Protein AF-J9DKS3-F1 (afdb_monomer)

Mean predicted aligned error: 8.55 Å

Secondary structure (DSSP, 8-state):
-HHHHHHHHHHHHHHHHHHHHHHHHGGGG-TT--SS-HHHHHHHHHHHHHHHHHTT---HHHHHHHHHHHHHHHHHHHHS--

Organism: Wuchereria bancrofti (NCBI:txid6293)

Sequence (82 aa):
MMKAASVFRYQRLYADMEGFIRERIGKYLDDSFDQFDHFTKALICLNSAEVYRKVGAVYEFSHRLSLFSSFHSSQISLIFPL

Nearest PDB structures (foldseek):
  7qoc-assembly1_B  TM=5.242E-01  e=4.005E+00  Corynebacterium glutamicum ATCC 13032
  4bd7-assembly2_D  TM=3.934E-01  e=8.648E+00  Homo sapiens

Foldseek 3Di:
DVPVVVVVVLVVVVVVLVVCCCVPLVCLLDPVDDPDDLQVNLVSLVVSLVVCVVSVHDDPSSVSSPVSNVVVVVVVCVVDVD

Radius of gyration: 15.76 Å; Cα contacts (8 Å, |Δi|>4): 45; chains: 1; bounding box: 42×25×45 Å

pLDDT: mean 77.66, std 14.1, range [38.62, 93.19]

Solvent-accessible surface area (backbone atoms only — not comparable to full-atom values): 4663 Å² total; per-residue (Å²): 129,65,66,63,60,53,51,54,50,53,53,48,55,49,52,55,50,51,51,49,46,51,71,71,49,46,56,54,78,40,82,85,50,74,94,54,58,72,68,60,31,22,51,54,30,37,58,54,24,49,53,35,58,74,73,72,50,89,50,76,66,41,50,52,25,42,50,53,21,51,56,49,52,55,51,49,49,70,77,54,70,128

Structure (mmCIF, N/CA/C/O backbone):
data_AF-J9DKS3-F1
#
_entry.id   AF-J9DKS3-F1
#
loop_
_atom_site.group_PDB
_atom_site.id
_atom_site.type_symbol
_atom_site.label_atom_id
_atom_site.label_alt_id
_atom_site.label_comp_id
_atom_site.label_asym_id
_atom_site.label_entity_id
_atom_site.label_seq_id
_atom_site.pdbx_PDB_ins_code
_atom_site.Cartn_x
_atom_site.Cartn_y
_atom_site.Cartn_z
_atom_site.occupancy
_atom_site.B_iso_or_equiv
_atom_site.auth_seq_id
_atom_site.auth_comp_id
_atom_site.auth_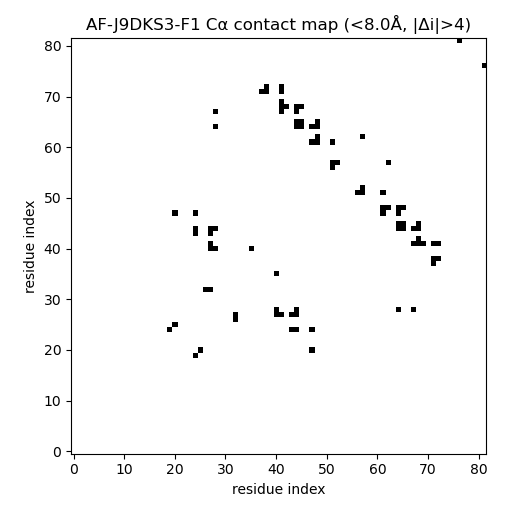asym_id
_atom_site.auth_atom_id
_atom_site.pdbx_PDB_model_num
ATOM 1 N N . MET A 1 1 ? -19.523 1.601 27.432 1.00 55.06 1 MET A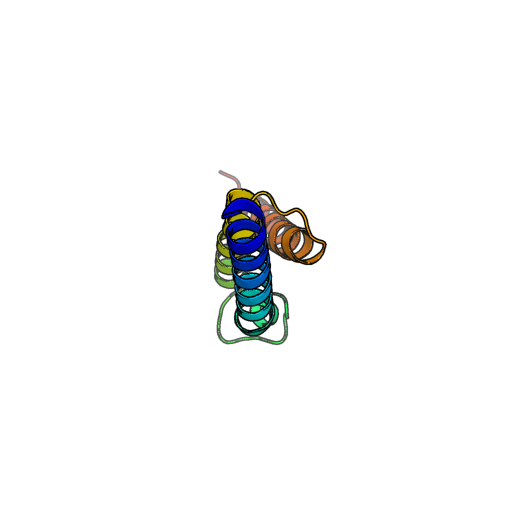 N 1
ATOM 2 C CA . MET A 1 1 ? -19.393 0.428 26.532 1.00 55.06 1 MET A CA 1
ATOM 3 C C . MET A 1 1 ? -19.142 0.760 25.045 1.00 55.06 1 MET A C 1
ATOM 5 O O . MET A 1 1 ? -19.050 -0.160 24.250 1.00 55.06 1 MET A O 1
ATOM 9 N N . MET A 1 2 ? -18.895 2.016 24.637 1.00 60.41 2 MET A N 1
ATOM 10 C CA . MET A 1 2 ? -18.597 2.360 23.225 1.00 60.41 2 MET A CA 1
ATOM 11 C C . MET A 1 2 ? -17.181 2.003 22.734 1.00 60.41 2 MET A C 1
ATOM 13 O O . MET A 1 2 ? -16.949 1.957 21.531 1.00 60.41 2 MET A O 1
ATOM 17 N N . LYS A 1 3 ? -16.232 1.746 23.643 1.00 74.69 3 LYS A N 1
ATOM 18 C CA . LYS A 1 3 ? -14.804 1.618 23.304 1.00 74.69 3 LYS A CA 1
ATOM 19 C C . LYS A 1 3 ? -14.466 0.321 22.556 1.00 74.69 3 LYS A C 1
ATOM 21 O O . LYS A 1 3 ? -13.613 0.332 21.684 1.00 74.69 3 LYS A O 1
ATOM 26 N N . ALA A 1 4 ? -15.150 -0.785 22.860 1.00 81.44 4 ALA A N 1
ATOM 27 C CA . ALA A 1 4 ? -14.923 -2.056 22.167 1.00 81.44 4 ALA A CA 1
ATOM 28 C C . ALA A 1 4 ? -15.465 -2.023 20.728 1.00 81.44 4 ALA A C 1
ATOM 30 O O . ALA A 1 4 ? -14.774 -2.422 19.797 1.00 81.44 4 ALA A O 1
ATOM 31 N N . ALA A 1 5 ? -16.669 -1.471 20.537 1.00 81.56 5 ALA A N 1
ATOM 32 C CA . ALA A 1 5 ? -17.276 -1.323 19.216 1.00 81.56 5 ALA A CA 1
ATOM 33 C C . ALA A 1 5 ? -16.479 -0.365 18.312 1.00 81.56 5 ALA A C 1
ATOM 35 O O . ALA A 1 5 ? -16.300 -0.648 17.128 1.00 81.56 5 ALA A O 1
ATOM 36 N N . SER A 1 6 ? -15.959 0.743 18.859 1.00 80.25 6 SER A N 1
ATOM 37 C CA . SER A 1 6 ? -15.104 1.655 18.093 1.00 80.25 6 SER A CA 1
ATOM 38 C C . SER A 1 6 ? -13.774 1.007 17.710 1.00 80.25 6 SER A C 1
ATOM 40 O O . SER A 1 6 ? -13.380 1.099 16.551 1.00 80.25 6 SER A O 1
ATOM 42 N N . VAL A 1 7 ? -13.118 0.291 18.630 1.00 84.00 7 VAL A N 1
ATOM 43 C CA . VAL A 1 7 ? -11.882 -0.457 18.340 1.00 84.00 7 VAL A CA 1
ATOM 44 C C . VAL A 1 7 ? -12.111 -1.508 17.254 1.00 84.00 7 VAL A C 1
ATOM 46 O O . VAL A 1 7 ? -11.359 -1.543 16.283 1.00 84.00 7 VAL A O 1
ATOM 49 N N . PHE A 1 8 ? -13.179 -2.303 17.357 1.00 84.06 8 PHE A N 1
ATOM 50 C CA . PHE A 1 8 ? -13.515 -3.311 16.350 1.00 84.06 8 PHE A CA 1
ATOM 51 C C . PHE A 1 8 ? -13.772 -2.687 14.970 1.00 84.06 8 PHE A C 1
ATOM 53 O O . PHE A 1 8 ? -13.321 -3.200 13.946 1.00 84.06 8 PHE A O 1
ATOM 60 N N . ARG A 1 9 ? -14.440 -1.527 14.929 1.00 84.88 9 ARG A N 1
ATOM 61 C CA . ARG A 1 9 ? -14.638 -0.767 13.688 1.00 84.88 9 ARG A CA 1
ATOM 62 C C . ARG A 1 9 ? -13.310 -0.314 13.078 1.00 84.88 9 ARG A C 1
ATOM 64 O O . ARG A 1 9 ? -13.136 -0.470 11.874 1.00 84.88 9 ARG A O 1
ATOM 71 N N . TYR A 1 10 ? -12.385 0.227 13.873 1.00 84.94 10 TYR A N 1
ATOM 72 C CA . TYR A 1 10 ? -11.072 0.647 13.368 1.00 84.94 10 TYR A CA 1
ATOM 73 C C . TYR A 1 10 ? -10.243 -0.532 12.849 1.00 84.94 10 TYR A C 1
ATOM 75 O O . TYR A 1 10 ? -9.621 -0.409 11.800 1.00 84.94 10 TYR A O 1
ATOM 83 N N . GLN A 1 11 ? -10.288 -1.683 13.524 1.00 85.12 11 GLN A N 1
ATOM 84 C CA . GLN A 1 11 ? -9.630 -2.907 13.056 1.00 85.12 11 GLN A CA 1
ATOM 85 C C . GLN A 1 11 ? -10.189 -3.381 11.713 1.00 85.12 11 GLN A C 1
ATOM 87 O O . GLN A 1 11 ? -9.425 -3.716 10.813 1.00 85.12 11 GLN A O 1
ATOM 92 N N . ARG A 1 12 ? -11.517 -3.364 11.551 1.00 87.94 12 ARG A N 1
ATOM 93 C CA . ARG A 1 12 ? -12.155 -3.731 10.284 1.00 87.94 12 ARG A CA 1
ATOM 94 C C . ARG A 1 12 ? -11.777 -2.773 9.156 1.00 87.94 12 ARG A C 1
ATOM 96 O O . ARG A 1 12 ? -11.367 -3.228 8.100 1.00 87.94 12 ARG A O 1
ATOM 103 N N . LEU A 1 13 ? -11.837 -1.464 9.406 1.00 87.75 13 LEU A N 1
ATOM 104 C CA . LEU A 1 13 ? -11.417 -0.455 8.429 1.00 87.75 13 LEU A CA 1
ATOM 105 C C . LEU A 1 13 ? -9.945 -0.618 8.027 1.00 87.75 13 LEU A C 1
ATOM 107 O O . LEU A 1 13 ? -9.607 -0.423 6.863 1.00 87.75 13 LEU A O 1
ATOM 111 N N . TYR A 1 14 ? -9.078 -0.994 8.971 1.00 86.25 14 TYR A N 1
ATOM 112 C CA . TYR A 1 14 ? -7.681 -1.300 8.679 1.00 86.25 14 TYR A CA 1
ATOM 113 C C . TYR A 1 14 ? -7.536 -2.535 7.781 1.00 86.25 14 TYR A C 1
ATOM 115 O O . TYR A 1 14 ? -6.818 -2.476 6.786 1.00 86.25 14 TYR A O 1
ATOM 123 N N . ALA A 1 15 ? -8.237 -3.627 8.094 1.00 87.44 15 ALA A N 1
ATOM 124 C CA . ALA A 1 15 ? -8.215 -4.843 7.282 1.00 87.44 15 ALA A CA 1
ATOM 125 C C . ALA A 1 15 ? -8.746 -4.594 5.859 1.00 87.44 15 ALA A C 1
ATOM 127 O O . ALA A 1 15 ? -8.138 -5.038 4.887 1.00 87.44 15 ALA A O 1
ATOM 128 N N . ASP A 1 16 ? -9.832 -3.826 5.733 1.00 90.69 16 ASP A N 1
ATOM 129 C CA . ASP A 1 16 ? -10.414 -3.450 4.442 1.00 90.69 16 ASP A CA 1
ATOM 130 C C . ASP A 1 16 ? -9.429 -2.592 3.622 1.00 90.69 16 ASP A C 1
ATOM 132 O O . ASP A 1 16 ? -9.224 -2.832 2.430 1.00 90.69 16 ASP A O 1
ATOM 136 N N . MET A 1 17 ? -8.762 -1.626 4.266 1.00 89.25 17 MET A N 1
ATOM 137 C CA . MET A 1 17 ? -7.705 -0.819 3.648 1.00 89.25 17 MET A CA 1
ATOM 138 C C . MET A 1 17 ? -6.530 -1.690 3.185 1.00 89.25 17 MET A C 1
ATOM 140 O O . MET A 1 17 ? -6.065 -1.537 2.056 1.00 89.25 17 MET A O 1
ATOM 144 N N . GLU A 1 18 ? -6.041 -2.603 4.028 1.00 87.69 18 GLU A N 1
ATOM 145 C CA . GLU A 1 18 ? -4.924 -3.482 3.679 1.00 87.69 18 GLU A CA 1
ATOM 146 C C . GLU A 1 18 ? -5.272 -4.379 2.485 1.00 87.69 18 GLU A C 1
ATOM 148 O O . GLU A 1 18 ? -4.480 -4.480 1.544 1.00 87.69 18 GLU A O 1
ATOM 153 N N . GLY A 1 19 ? -6.465 -4.981 2.494 1.00 90.19 19 GLY A N 1
ATOM 154 C CA . GLY A 1 19 ? -6.968 -5.793 1.389 1.00 90.19 19 GLY A CA 1
ATOM 155 C C . GLY A 1 19 ? -7.019 -5.005 0.082 1.00 90.19 19 GLY A C 1
ATOM 156 O O . GLY A 1 19 ? -6.478 -5.453 -0.929 1.00 90.19 19 GLY A O 1
ATOM 157 N N . PHE A 1 20 ? -7.569 -3.788 0.123 1.00 90.50 20 PHE A N 1
ATOM 158 C CA . PHE A 1 20 ? -7.638 -2.910 -1.042 1.00 90.50 20 PHE A CA 1
ATOM 159 C C . PHE A 1 20 ? -6.252 -2.576 -1.607 1.00 90.50 20 PHE A C 1
ATOM 161 O O . PHE A 1 20 ? -6.031 -2.701 -2.814 1.00 90.50 20 PHE A O 1
ATOM 168 N N . ILE A 1 21 ? -5.300 -2.168 -0.758 1.00 89.88 21 ILE A N 1
ATOM 169 C CA . ILE A 1 21 ? -3.958 -1.801 -1.228 1.00 89.88 21 ILE A CA 1
ATOM 170 C C . ILE A 1 21 ? -3.250 -3.037 -1.800 1.00 89.88 21 ILE A C 1
ATOM 172 O O . ILE A 1 21 ? -2.665 -2.956 -2.878 1.00 89.88 21 ILE A O 1
ATOM 176 N N . ARG A 1 22 ? -3.342 -4.204 -1.155 1.00 88.69 22 ARG A N 1
ATOM 177 C CA . ARG A 1 22 ? -2.743 -5.443 -1.680 1.00 88.69 22 ARG A CA 1
ATOM 178 C C . ARG A 1 22 ? -3.304 -5.827 -3.048 1.00 88.69 22 ARG A C 1
ATOM 180 O O . ARG A 1 22 ? -2.524 -6.107 -3.954 1.00 88.69 22 ARG A O 1
ATOM 187 N N . GLU A 1 23 ? -4.623 -5.795 -3.211 1.00 91.56 23 GLU A N 1
ATOM 188 C CA . GLU A 1 23 ? -5.291 -6.167 -4.462 1.00 91.56 23 GLU A CA 1
ATOM 189 C C . GLU A 1 23 ? -4.992 -5.174 -5.596 1.00 91.56 23 GLU A C 1
ATOM 191 O O . GLU A 1 23 ? -4.726 -5.566 -6.731 1.00 91.56 23 GLU A O 1
ATOM 196 N N . ARG A 1 24 ? -5.036 -3.869 -5.304 1.00 91.06 24 ARG A N 1
ATOM 197 C CA . ARG A 1 24 ? -5.004 -2.823 -6.339 1.00 91.06 24 ARG A CA 1
ATOM 198 C C . ARG A 1 24 ? -3.616 -2.282 -6.627 1.00 91.06 24 ARG A C 1
ATOM 200 O O . ARG A 1 24 ? -3.353 -1.895 -7.766 1.00 91.06 24 ARG A O 1
ATOM 207 N N . ILE A 1 25 ? -2.754 -2.245 -5.616 1.00 91.00 25 ILE A N 1
ATOM 208 C CA . ILE A 1 25 ? -1.410 -1.666 -5.699 1.00 91.00 25 ILE A CA 1
ATOM 209 C C . ILE A 1 25 ? -0.341 -2.752 -5.821 1.00 91.00 25 ILE A C 1
ATOM 211 O O . ILE A 1 25 ? 0.689 -2.510 -6.442 1.00 91.00 25 ILE A O 1
ATOM 215 N N . GLY A 1 26 ? -0.591 -3.966 -5.315 1.00 87.06 26 GLY A N 1
ATOM 216 C CA . GLY A 1 26 ? 0.384 -5.062 -5.337 1.00 87.06 26 GLY A CA 1
ATOM 217 C C . GLY A 1 26 ? 0.949 -5.373 -6.725 1.00 87.06 26 GLY A C 1
ATOM 218 O O . GLY A 1 26 ? 2.135 -5.660 -6.841 1.00 87.06 26 GLY A O 1
ATOM 219 N N . LYS A 1 27 ? 0.146 -5.217 -7.785 1.00 91.00 27 LYS A N 1
ATOM 220 C CA . LYS A 1 27 ? 0.584 -5.398 -9.180 1.00 91.00 27 LYS A CA 1
ATOM 221 C C . LYS A 1 27 ? 1.701 -4.445 -9.627 1.00 91.00 27 LYS A C 1
ATOM 223 O O . LYS A 1 27 ? 2.439 -4.774 -10.541 1.00 91.00 27 LYS A O 1
ATOM 228 N N . TYR A 1 28 ? 1.849 -3.275 -9.002 1.00 89.75 28 TYR A N 1
ATOM 229 C CA . TYR A 1 28 ? 2.908 -2.319 -9.353 1.00 89.75 28 TYR A CA 1
ATOM 230 C C . TYR A 1 28 ? 4.264 -2.676 -8.733 1.00 89.75 28 TYR A C 1
ATOM 232 O O . TYR A 1 28 ? 5.270 -2.079 -9.100 1.00 89.75 28 TYR A O 1
ATOM 240 N N . LEU A 1 29 ? 4.298 -3.648 -7.815 1.00 85.06 29 LEU A N 1
ATOM 241 C CA . LEU A 1 29 ? 5.536 -4.268 -7.338 1.00 85.06 29 LEU A CA 1
ATOM 242 C C . LEU A 1 29 ? 6.060 -5.339 -8.303 1.00 85.06 29 LEU A C 1
ATOM 244 O O . LEU A 1 29 ? 7.147 -5.862 -8.079 1.00 85.06 29 LEU A O 1
ATOM 248 N N . ASP A 1 30 ? 5.274 -5.699 -9.319 1.00 84.31 30 ASP A N 1
ATOM 249 C CA . ASP A 1 30 ? 5.644 -6.680 -10.327 1.00 84.31 30 ASP A CA 1
ATOM 250 C C . ASP A 1 30 ? 6.259 -5.981 -11.549 1.00 84.31 30 ASP A C 1
ATOM 252 O O . ASP A 1 30 ? 5.719 -5.007 -12.099 1.00 84.31 30 ASP A O 1
ATOM 256 N N . ASP A 1 31 ? 7.405 -6.494 -11.986 1.00 79.81 31 ASP A N 1
ATOM 257 C CA . ASP A 1 31 ? 8.082 -6.034 -13.193 1.00 79.81 31 ASP A CA 1
ATOM 258 C C . ASP A 1 31 ? 7.337 -6.465 -14.463 1.00 79.81 31 ASP A C 1
ATOM 260 O O . ASP A 1 31 ? 7.464 -5.794 -15.483 1.00 79.81 31 ASP A O 1
ATOM 264 N N . SER A 1 32 ? 6.482 -7.494 -14.388 1.00 87.88 32 SER A N 1
ATOM 265 C CA . SER A 1 32 ? 5.639 -7.944 -15.504 1.00 87.88 32 SER A CA 1
ATOM 266 C C . SER A 1 32 ? 4.538 -6.947 -15.895 1.00 87.88 32 SER A C 1
ATOM 268 O O . SER A 1 32 ? 4.027 -7.003 -17.010 1.00 87.88 32 SER A O 1
ATOM 270 N N . PHE A 1 33 ? 4.169 -6.018 -15.004 1.00 88.75 33 PHE A N 1
ATOM 271 C CA . PHE A 1 33 ? 3.174 -4.987 -15.298 1.00 88.75 33 PHE A CA 1
ATOM 272 C C . PHE A 1 33 ? 3.785 -3.886 -16.177 1.00 88.75 33 PHE A C 1
ATOM 274 O O . PHE A 1 33 ? 4.557 -3.073 -15.691 1.00 88.75 33 PHE A O 1
ATOM 281 N N . ASP A 1 34 ? 3.443 -3.792 -17.452 1.00 90.75 34 ASP A N 1
ATOM 282 C CA . ASP A 1 34 ? 4.153 -2.941 -18.424 1.00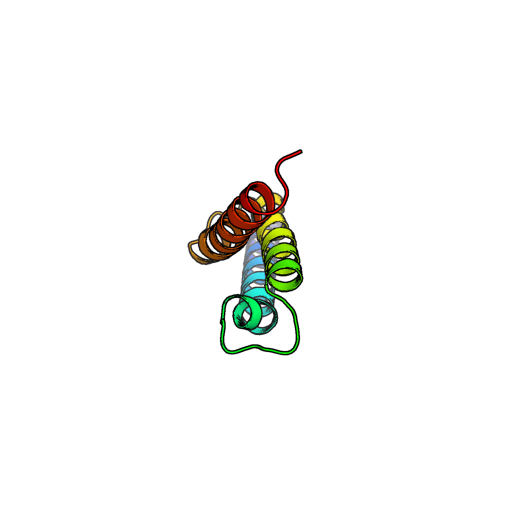 90.75 34 ASP A CA 1
ATOM 283 C C . ASP A 1 34 ? 3.433 -1.629 -18.787 1.00 90.75 34 ASP A C 1
ATOM 285 O O . ASP A 1 34 ? 4.006 -0.767 -19.450 1.00 90.75 34 ASP A O 1
ATOM 289 N N . GLN A 1 35 ? 2.202 -1.422 -18.307 1.00 93.19 35 GLN A N 1
ATOM 290 C CA . GLN A 1 35 ? 1.415 -0.221 -18.622 1.00 93.19 35 GLN A CA 1
ATOM 291 C C . GLN A 1 35 ? 2.010 1.078 -18.043 1.00 93.19 35 GLN A C 1
ATOM 293 O O . GLN A 1 35 ? 1.776 2.158 -18.587 1.00 93.19 35 GLN A O 1
ATOM 298 N N . PHE A 1 36 ? 2.746 0.994 -16.931 1.00 90.06 36 PHE A N 1
ATOM 299 C CA . PHE A 1 36 ? 3.409 2.137 -16.298 1.00 90.06 36 PHE A CA 1
ATOM 300 C C . PHE A 1 36 ? 4.910 1.908 -16.212 1.00 90.06 36 PHE A C 1
ATOM 302 O O . PHE A 1 36 ? 5.354 0.805 -15.892 1.00 90.06 36 PHE A O 1
ATOM 309 N N . ASP A 1 37 ? 5.681 2.973 -16.424 1.00 88.88 37 ASP A N 1
ATOM 310 C CA . ASP A 1 37 ? 7.121 2.945 -16.200 1.00 88.88 37 ASP A CA 1
ATOM 311 C C . ASP A 1 37 ? 7.469 2.734 -14.714 1.00 88.88 37 ASP A C 1
ATOM 313 O O . ASP A 1 37 ? 6.653 2.904 -13.799 1.00 88.88 37 ASP A O 1
ATOM 317 N N . HIS A 1 38 ? 8.718 2.343 -14.460 1.00 85.62 38 HIS A N 1
ATOM 318 C CA . HIS A 1 38 ? 9.206 2.063 -13.111 1.00 85.62 38 HIS A CA 1
ATOM 319 C C . HIS A 1 38 ? 9.116 3.278 -12.173 1.00 85.62 38 HIS A C 1
ATOM 321 O O . HIS A 1 38 ? 8.844 3.104 -10.983 1.00 85.62 38 HIS A O 1
ATOM 327 N N . PHE A 1 39 ? 9.282 4.497 -12.698 1.00 86.50 39 PHE A N 1
ATOM 328 C CA . PHE A 1 39 ? 9.163 5.740 -11.932 1.00 86.50 39 PHE A CA 1
ATOM 329 C C . PHE A 1 39 ? 7.739 5.930 -11.390 1.00 86.50 39 PHE A C 1
ATOM 331 O O . PHE A 1 39 ? 7.530 6.152 -10.196 1.00 86.50 39 PHE A O 1
ATOM 338 N N . THR A 1 40 ? 6.743 5.779 -12.2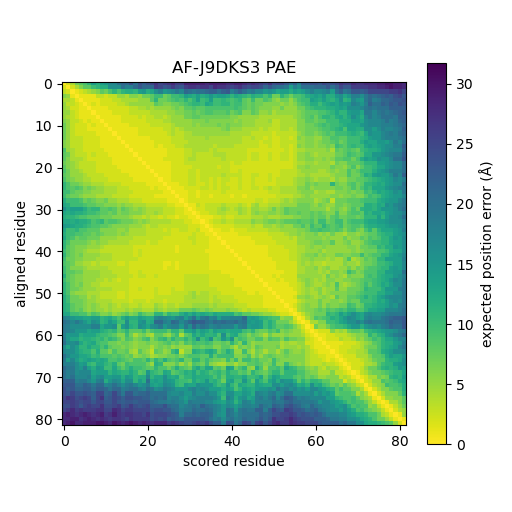56 1.00 90.25 40 THR A N 1
ATOM 339 C CA . THR A 1 40 ? 5.324 5.909 -11.926 1.00 90.25 40 THR A CA 1
ATOM 340 C C . THR A 1 40 ? 4.908 4.827 -10.937 1.00 90.25 40 THR A C 1
ATOM 342 O O . THR A 1 40 ? 4.264 5.127 -9.928 1.00 90.25 40 THR A O 1
ATOM 345 N N . LYS A 1 41 ? 5.337 3.576 -11.158 1.00 89.31 41 LYS A N 1
ATOM 346 C CA . LYS A 1 41 ? 5.119 2.483 -10.198 1.00 89.31 41 LYS A CA 1
ATOM 347 C C . LYS A 1 41 ? 5.712 2.811 -8.823 1.00 89.31 41 LYS A C 1
ATOM 349 O O . LYS A 1 41 ? 5.040 2.618 -7.811 1.00 89.31 41 LYS A O 1
ATOM 354 N N . ALA A 1 42 ? 6.938 3.340 -8.775 1.00 86.31 42 ALA A N 1
ATOM 355 C CA . ALA A 1 42 ? 7.603 3.720 -7.530 1.00 86.31 42 ALA A CA 1
ATOM 356 C C . ALA A 1 42 ? 6.809 4.781 -6.762 1.00 86.31 42 ALA A C 1
ATOM 358 O O . ALA A 1 42 ? 6.574 4.618 -5.564 1.00 86.31 42 ALA A O 1
ATOM 359 N N . LEU A 1 43 ? 6.327 5.818 -7.453 1.00 88.31 43 LEU A N 1
ATOM 360 C CA . LEU A 1 43 ? 5.525 6.879 -6.846 1.00 88.31 43 LEU A CA 1
ATOM 361 C C . LEU A 1 43 ? 4.190 6.353 -6.296 1.00 88.31 43 LEU A C 1
ATOM 363 O O . LEU A 1 43 ? 3.782 6.720 -5.193 1.00 88.31 43 LEU A O 1
ATOM 367 N N . ILE A 1 44 ? 3.519 5.457 -7.027 1.00 90.00 44 ILE A N 1
ATOM 368 C CA . ILE A 1 44 ? 2.280 4.817 -6.564 1.00 90.00 44 ILE A CA 1
ATOM 369 C C . ILE A 1 44 ? 2.538 3.987 -5.296 1.00 90.00 44 ILE A C 1
ATOM 371 O O . ILE A 1 44 ? 1.783 4.087 -4.320 1.00 90.00 44 ILE A O 1
ATOM 375 N N . CYS A 1 45 ? 3.612 3.195 -5.283 1.00 89.00 45 CYS A N 1
ATOM 376 C CA . CYS A 1 45 ? 4.010 2.403 -4.121 1.00 89.00 45 CYS A CA 1
ATOM 377 C C . CYS A 1 45 ? 4.360 3.295 -2.918 1.00 89.00 45 CYS A C 1
ATOM 379 O O . CYS A 1 45 ? 3.902 3.019 -1.809 1.00 89.00 45 CYS A O 1
ATOM 381 N N . LEU A 1 46 ? 5.081 4.401 -3.132 1.00 87.06 46 LEU A N 1
ATOM 382 C CA . LEU A 1 46 ? 5.430 5.373 -2.092 1.00 87.06 46 LEU A CA 1
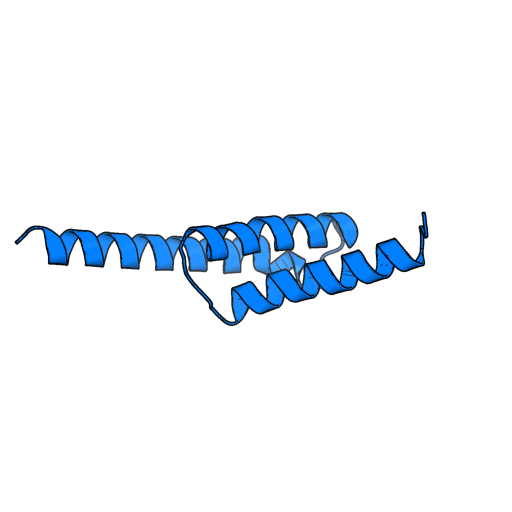ATOM 383 C C . LEU A 1 46 ? 4.194 6.005 -1.447 1.00 87.06 46 LEU A C 1
ATOM 385 O O . LEU A 1 46 ? 4.055 5.994 -0.223 1.00 87.06 46 LEU A O 1
ATOM 389 N N . ASN A 1 47 ? 3.273 6.507 -2.272 1.00 88.06 47 ASN A N 1
ATOM 390 C CA . ASN A 1 47 ? 2.027 7.113 -1.803 1.00 88.06 47 ASN A CA 1
ATOM 391 C C . ASN A 1 47 ? 1.194 6.110 -0.996 1.00 88.06 47 ASN A C 1
ATOM 393 O O . ASN A 1 47 ? 0.610 6.453 0.031 1.00 88.06 47 ASN A O 1
ATOM 397 N N . SER A 1 48 ? 1.184 4.846 -1.420 1.00 88.44 48 SER A N 1
ATOM 398 C CA . SER A 1 48 ? 0.475 3.774 -0.717 1.00 88.44 48 SER A CA 1
ATOM 399 C C . SER A 1 48 ? 1.146 3.411 0.612 1.00 88.44 48 SER A C 1
ATOM 401 O O . SER A 1 48 ? 0.461 3.200 1.612 1.00 88.44 48 SER A O 1
ATOM 403 N N . ALA A 1 49 ? 2.481 3.399 0.669 1.00 85.56 49 ALA A N 1
ATOM 404 C CA . ALA A 1 49 ? 3.231 3.207 1.910 1.00 85.56 49 ALA A CA 1
ATOM 405 C C . ALA A 1 49 ? 2.979 4.340 2.921 1.00 85.56 49 ALA A C 1
ATOM 407 O O . ALA A 1 49 ? 2.896 4.100 4.128 1.00 85.56 49 ALA A O 1
ATOM 408 N N . GLU A 1 50 ? 2.801 5.575 2.446 1.00 86.00 50 GLU A N 1
ATOM 409 C CA . GLU A 1 50 ? 2.478 6.707 3.311 1.00 86.00 50 GLU A CA 1
ATOM 410 C C . GLU A 1 50 ? 1.128 6.536 4.029 1.00 86.00 50 GLU A C 1
ATOM 412 O O . GLU A 1 50 ? 0.991 6.964 5.180 1.00 86.00 50 GLU A O 1
ATOM 417 N N . VAL A 1 51 ? 0.150 5.873 3.403 1.00 85.88 51 VAL A N 1
ATOM 418 C CA . VAL A 1 51 ? -1.134 5.554 4.049 1.00 85.88 51 VAL A CA 1
ATOM 419 C C . VAL A 1 51 ? -0.910 4.673 5.280 1.00 85.88 51 VAL A C 1
ATOM 421 O O . VAL A 1 51 ? -1.406 5.010 6.355 1.00 85.88 51 VAL A O 1
ATOM 424 N N . TYR A 1 52 ? -0.093 3.617 5.169 1.00 83.25 52 TYR A N 1
ATOM 425 C CA . TYR A 1 52 ? 0.270 2.753 6.303 1.00 83.25 52 TYR A CA 1
ATOM 426 C C . TYR A 1 52 ? 0.943 3.530 7.441 1.00 83.25 52 TYR A C 1
ATOM 428 O O . TYR A 1 52 ? 0.583 3.362 8.609 1.00 83.25 52 TYR A O 1
ATOM 436 N N . ARG A 1 53 ? 1.858 4.448 7.099 1.00 81.69 53 ARG A N 1
ATOM 437 C CA . ARG A 1 53 ? 2.511 5.334 8.073 1.00 81.69 53 ARG A CA 1
ATOM 438 C C . ARG A 1 53 ? 1.498 6.215 8.810 1.00 81.69 53 ARG A C 1
ATOM 440 O O . ARG A 1 53 ? 1.588 6.352 10.027 1.00 81.69 53 ARG A O 1
ATOM 447 N N . LYS A 1 54 ? 0.527 6.794 8.095 1.00 83.44 54 LYS A N 1
ATOM 448 C CA . LYS A 1 54 ? -0.504 7.678 8.673 1.00 83.44 54 LYS A CA 1
ATOM 449 C C . LYS A 1 54 ? -1.460 6.946 9.614 1.00 83.44 54 LYS A C 1
ATOM 451 O O . LYS A 1 54 ? -1.921 7.549 10.577 1.00 83.44 54 LYS A O 1
ATOM 456 N N . VAL A 1 55 ? -1.732 5.662 9.374 1.00 81.56 55 VAL A N 1
ATOM 457 C CA . VAL A 1 55 ? -2.579 4.841 10.259 1.00 81.56 55 VAL A CA 1
ATOM 458 C C . VAL A 1 55 ? -1.795 4.146 11.381 1.00 81.56 55 VAL A C 1
ATOM 460 O O . VAL A 1 55 ? -2.380 3.393 12.155 1.00 81.56 55 VAL A O 1
ATOM 463 N N . GLY A 1 56 ? -0.486 4.410 11.500 1.00 68.75 56 GLY A N 1
ATOM 464 C CA . GLY A 1 56 ? 0.362 3.890 12.577 1.00 68.75 56 GLY A CA 1
ATOM 465 C C . GLY A 1 56 ? 0.662 2.394 12.475 1.00 68.75 56 GLY A C 1
ATOM 466 O O . GLY A 1 56 ? 0.995 1.771 13.481 1.00 68.75 56 GLY A O 1
ATOM 467 N N . ALA A 1 57 ? 0.531 1.806 11.285 1.00 63.34 57 ALA A N 1
ATOM 468 C CA . ALA A 1 57 ? 0.732 0.381 11.080 1.00 63.34 57 ALA A CA 1
ATOM 469 C C . ALA A 1 57 ? 2.063 0.098 10.382 1.00 63.34 57 ALA A C 1
ATOM 471 O O . ALA A 1 57 ? 2.342 0.634 9.310 1.00 63.34 57 ALA A O 1
ATOM 472 N N . VAL A 1 58 ? 2.861 -0.790 10.973 1.00 59.19 58 VAL A N 1
ATOM 473 C CA . VAL A 1 58 ? 4.100 -1.302 10.381 1.00 59.19 58 VAL A CA 1
ATOM 474 C C . VAL A 1 58 ? 3.857 -2.761 10.025 1.00 59.19 58 VAL A C 1
ATOM 476 O O . VAL A 1 58 ? 3.778 -3.608 10.910 1.00 59.19 58 VAL A O 1
ATOM 479 N N . TYR A 1 59 ? 3.690 -3.046 8.735 1.00 66.06 59 TYR A N 1
ATOM 480 C CA . TYR A 1 59 ? 3.499 -4.403 8.227 1.00 66.06 59 TYR A CA 1
ATOM 481 C C . TYR A 1 59 ? 4.539 -4.703 7.147 1.00 66.06 59 TYR A C 1
ATOM 483 O O . TYR A 1 59 ? 5.022 -3.808 6.458 1.00 66.06 59 TYR A O 1
ATOM 491 N N . GLU A 1 60 ? 4.866 -5.976 6.947 1.00 68.81 60 GLU A N 1
ATOM 492 C CA . GLU A 1 60 ? 5.836 -6.419 5.934 1.00 68.81 60 GLU A CA 1
ATOM 493 C C . GLU A 1 60 ? 5.537 -5.841 4.533 1.00 68.81 60 GLU A C 1
ATOM 495 O O . GLU A 1 60 ? 6.436 -5.429 3.800 1.00 68.81 60 GLU A O 1
ATOM 500 N N . PHE A 1 61 ? 4.253 -5.719 4.180 1.00 66.50 61 PHE A N 1
ATOM 501 C CA . PHE A 1 61 ? 3.822 -5.178 2.893 1.00 66.50 61 PHE A CA 1
ATOM 502 C C . PHE A 1 61 ? 4.082 -3.672 2.747 1.00 66.50 61 PHE A C 1
ATOM 504 O O . PHE A 1 61 ? 4.498 -3.231 1.676 1.00 66.50 61 PHE A O 1
ATOM 511 N N . SER A 1 62 ? 3.928 -2.883 3.817 1.00 63.47 62 SER A N 1
ATOM 512 C CA . SER A 1 62 ? 4.286 -1.459 3.782 1.00 63.47 62 SER A CA 1
ATOM 513 C C . SER A 1 62 ? 5.790 -1.276 3.587 1.00 63.47 62 SER A C 1
ATOM 515 O O . SER A 1 62 ? 6.210 -0.393 2.845 1.00 63.47 62 SER A O 1
ATOM 517 N N . HIS A 1 63 ? 6.601 -2.156 4.182 1.00 71.88 63 HIS A N 1
ATOM 518 C CA . HIS A 1 63 ? 8.051 -2.152 3.995 1.00 71.88 63 HIS A CA 1
ATOM 519 C C . HIS A 1 63 ? 8.445 -2.472 2.545 1.00 71.88 63 HIS A C 1
ATOM 521 O O . HIS A 1 63 ? 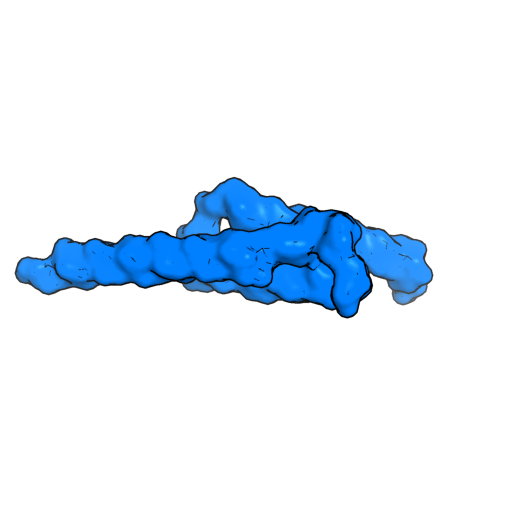9.295 -1.792 1.976 1.00 71.88 63 HIS A O 1
ATOM 527 N N . ARG A 1 64 ? 7.786 -3.451 1.906 1.00 74.81 64 ARG A N 1
ATOM 528 C CA . ARG A 1 64 ? 8.006 -3.770 0.482 1.00 74.81 64 ARG A CA 1
ATOM 529 C C . ARG A 1 64 ? 7.687 -2.590 -0.441 1.00 74.81 64 ARG A C 1
ATOM 531 O O . ARG A 1 64 ? 8.466 -2.313 -1.349 1.00 74.81 64 ARG A O 1
ATOM 538 N N . LEU A 1 65 ? 6.589 -1.874 -0.184 1.00 73.62 65 LEU A N 1
ATOM 539 C CA . LEU A 1 65 ? 6.219 -0.669 -0.936 1.00 73.62 65 LEU A CA 1
ATOM 540 C C . LEU A 1 65 ? 7.270 0.444 -0.785 1.00 73.62 65 LEU A C 1
ATOM 542 O O . LEU A 1 65 ? 7.677 1.044 -1.780 1.00 73.62 65 LEU A O 1
ATOM 546 N N . SER A 1 66 ? 7.744 0.690 0.442 1.00 71.44 66 SER A N 1
ATOM 547 C CA . SER A 1 66 ? 8.794 1.680 0.704 1.00 71.44 66 SER A CA 1
ATOM 548 C C . SER A 1 66 ? 10.126 1.309 0.051 1.00 71.44 66 SER A C 1
ATOM 550 O O . SER A 1 66 ? 10.737 2.161 -0.585 1.00 71.44 66 SER A O 1
ATOM 552 N N . LEU A 1 67 ? 10.556 0.046 0.148 1.00 74.25 67 LEU A N 1
ATOM 553 C CA . LEU A 1 67 ? 11.799 -0.430 -0.467 1.00 74.25 67 LEU A CA 1
ATOM 554 C C . LEU A 1 67 ? 11.784 -0.302 -1.991 1.00 74.25 67 LEU A C 1
ATOM 556 O O . LEU A 1 67 ? 12.767 0.161 -2.564 1.00 74.25 67 LEU A O 1
ATOM 560 N N . PHE A 1 68 ? 10.679 -0.678 -2.641 1.00 71.75 68 PHE A N 1
ATOM 561 C CA . PHE A 1 68 ? 10.541 -0.548 -4.092 1.00 71.75 68 PHE A CA 1
ATOM 562 C C . PHE A 1 68 ? 10.673 0.914 -4.534 1.00 71.75 68 PHE A C 1
ATOM 564 O O . PHE A 1 68 ? 11.390 1.218 -5.486 1.00 71.75 68 PHE A O 1
ATOM 571 N N . SER A 1 69 ? 10.049 1.837 -3.792 1.00 62.12 69 SER A N 1
ATOM 572 C CA . SER A 1 69 ? 10.228 3.265 -4.045 1.00 62.12 69 SER A CA 1
ATOM 573 C C . SER A 1 69 ? 11.670 3.714 -3.827 1.00 62.12 69 SER A C 1
ATOM 575 O O . SER A 1 69 ? 12.200 4.419 -4.678 1.00 62.12 69 SER A O 1
ATOM 577 N N . SER A 1 70 ? 12.305 3.345 -2.711 1.00 67.75 70 SER A N 1
ATOM 578 C CA . SER A 1 70 ? 13.674 3.772 -2.405 1.00 67.75 70 SER A CA 1
ATOM 579 C C . SER A 1 70 ? 14.683 3.251 -3.425 1.00 67.75 70 SER A C 1
ATOM 581 O O . SER A 1 70 ? 15.555 4.005 -3.841 1.00 67.75 70 SER A O 1
ATOM 583 N N . PHE A 1 71 ? 14.536 2.005 -3.880 1.00 68.81 71 PHE A N 1
ATOM 584 C CA . PHE A 1 71 ? 15.394 1.416 -4.906 1.00 68.81 71 PHE A CA 1
ATOM 585 C C . PHE A 1 71 ? 15.331 2.200 -6.224 1.00 68.81 71 PHE A C 1
ATOM 587 O O . PHE A 1 71 ? 16.369 2.554 -6.783 1.00 68.81 71 PHE A O 1
ATOM 594 N N . HIS A 1 72 ? 14.128 2.551 -6.687 1.00 63.06 72 HIS A N 1
ATOM 595 C CA . HIS A 1 72 ? 13.976 3.337 -7.915 1.00 63.06 72 HIS A CA 1
ATOM 596 C C . HIS A 1 72 ? 14.381 4.800 -7.736 1.00 63.06 72 HIS A C 1
ATOM 598 O O . HIS A 1 72 ? 15.028 5.347 -8.625 1.00 63.06 72 HIS A O 1
ATOM 604 N N . SER A 1 73 ? 14.120 5.419 -6.579 1.00 58.19 73 SER A N 1
ATOM 605 C CA . SER A 1 73 ? 14.652 6.752 -6.249 1.00 58.19 73 SER A CA 1
ATOM 606 C C . SER A 1 73 ? 16.182 6.794 -6.295 1.00 58.19 73 SER A C 1
ATOM 608 O O . SER A 1 73 ? 16.738 7.741 -6.848 1.00 58.19 73 SER A O 1
ATOM 610 N N . SER A 1 74 ? 16.862 5.759 -5.790 1.00 58.53 74 SER A N 1
ATOM 611 C CA . SER A 1 74 ? 18.323 5.649 -5.857 1.00 58.53 74 SER A CA 1
ATOM 612 C C . SER A 1 74 ? 18.848 5.490 -7.289 1.00 58.53 74 SER A C 1
ATOM 614 O O . SER A 1 74 ? 19.884 6.062 -7.626 1.00 58.53 74 SER A O 1
ATOM 616 N N . GLN A 1 75 ? 18.130 4.774 -8.161 1.00 54.53 75 GLN A N 1
ATOM 617 C CA . GLN A 1 75 ? 18.48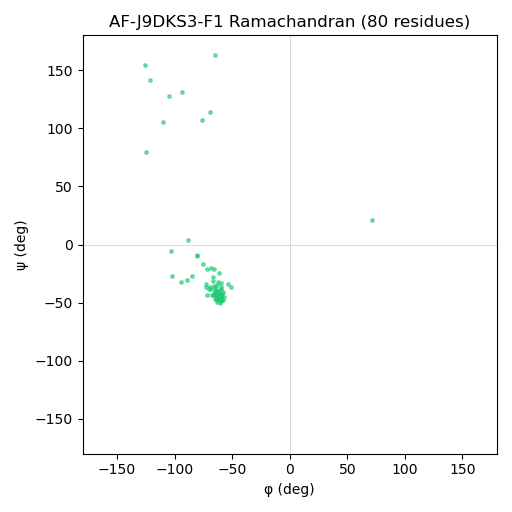7 4.686 -9.583 1.00 54.53 75 GLN A CA 1
ATOM 618 C C . GLN A 1 75 ? 18.288 6.015 -10.322 1.00 54.53 75 GLN A C 1
ATOM 620 O O . GLN A 1 75 ? 19.129 6.400 -11.130 1.00 54.53 75 GLN A O 1
ATOM 625 N N . ILE A 1 76 ? 17.232 6.768 -10.003 1.00 50.03 76 ILE A N 1
ATOM 626 C CA . ILE A 1 76 ? 16.991 8.098 -10.587 1.00 50.03 76 ILE A CA 1
ATOM 627 C C 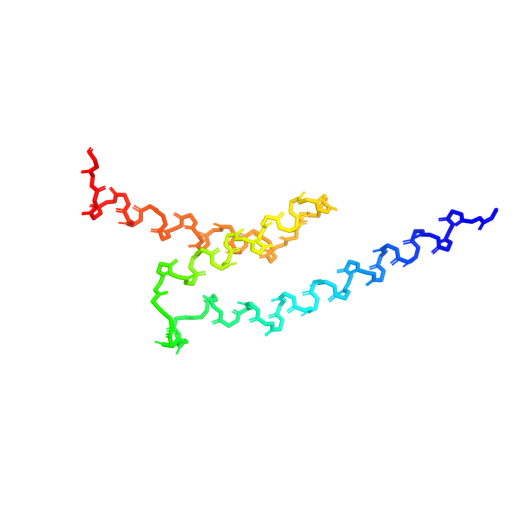. ILE A 1 76 ? 18.102 9.078 -10.191 1.00 50.03 76 ILE A C 1
ATOM 629 O O . ILE A 1 76 ? 18.604 9.792 -11.054 1.00 50.03 76 ILE A O 1
ATOM 633 N N . SER A 1 77 ? 18.551 9.069 -8.930 1.00 49.00 77 SER A N 1
ATOM 634 C CA . SER A 1 77 ? 19.677 9.907 -8.481 1.00 49.00 77 SER A CA 1
ATOM 635 C C . SER A 1 77 ? 21.027 9.540 -9.110 1.00 49.00 77 SER A C 1
ATOM 637 O O . SER A 1 77 ? 21.930 10.369 -9.128 1.00 49.00 77 SER A O 1
ATOM 639 N N . LEU A 1 78 ? 21.178 8.316 -9.631 1.00 49.34 78 LEU A N 1
ATOM 640 C CA . LEU A 1 78 ? 22.373 7.892 -10.370 1.00 49.34 78 LEU A CA 1
ATOM 641 C C . LEU A 1 78 ? 22.320 8.284 -11.856 1.00 49.34 78 LEU A C 1
ATOM 643 O O . LEU A 1 78 ? 23.368 8.458 -12.471 1.00 49.34 78 LEU A O 1
ATOM 647 N N . ILE A 1 79 ? 21.122 8.426 -12.431 1.00 47.62 79 ILE A N 1
ATOM 648 C CA . ILE A 1 79 ? 20.915 8.796 -13.844 1.00 47.62 79 ILE A CA 1
ATOM 649 C C . ILE A 1 79 ? 20.845 10.323 -14.020 1.00 47.62 79 ILE A C 1
ATOM 651 O O . ILE A 1 79 ? 21.286 10.843 -15.042 1.00 47.62 79 ILE A O 1
ATOM 655 N N . PHE A 1 80 ? 20.357 11.048 -13.012 1.00 38.62 80 PHE A N 1
ATOM 656 C CA . PHE A 1 80 ? 20.372 12.510 -12.942 1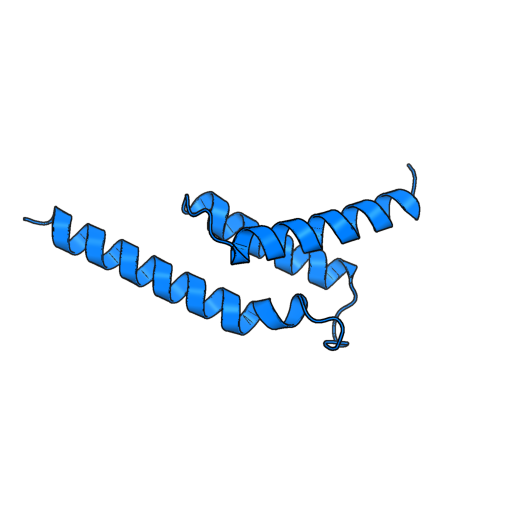.00 38.62 80 PHE A CA 1
ATOM 657 C C . PHE A 1 80 ? 21.057 12.961 -11.644 1.00 38.62 80 PHE A C 1
ATOM 659 O O . PHE A 1 80 ? 20.368 13.287 -10.672 1.00 38.62 80 PHE A O 1
ATOM 666 N N . PRO A 1 81 ? 22.402 12.971 -11.591 1.00 44.72 81 PRO A N 1
ATOM 667 C CA . PRO A 1 81 ? 23.097 13.665 -10.523 1.00 44.72 81 PRO A CA 1
ATOM 668 C C . PRO A 1 81 ? 22.879 15.165 -10.758 1.00 44.72 81 PRO A C 1
ATOM 670 O O . PRO A 1 81 ? 23.286 15.697 -11.791 1.00 44.72 81 PRO A O 1
ATOM 673 N N . LEU A 1 82 ? 22.157 15.820 -9.850 1.00 42.94 82 LEU A N 1
ATOM 674 C CA . LEU A 1 82 ? 22.155 17.283 -9.763 1.00 42.94 82 LEU A CA 1
ATOM 675 C C . LEU A 1 82 ? 23.571 17.795 -9.478 1.00 42.94 82 LEU A C 1
ATOM 677 O O . LEU A 1 82 ? 24.260 17.160 -8.646 1.00 42.94 82 LEU A O 1
#